Protein AF-A0A699S938-F1 (afdb_monomer_lite)

Foldseek 3Di:
DVVVVVVVVVVVVVVVVVLVVCVPDPVNVVVLVVLVVQFQWDADPVRFIDRHPDTDPDDDDPPDDDDDPPPRVVVSVVVVVVSVVVNVVSVVD

Structure (mmCIF, N/CA/C/O backbone):
data_AF-A0A699S938-F1
#
_entry.id   AF-A0A699S938-F1
#
loop_
_atom_site.group_PDB
_atom_site.id
_atom_site.type_symbol
_atom_site.label_atom_id
_atom_site.label_alt_id
_atom_site.label_comp_id
_atom_site.label_asym_id
_atom_site.label_entity_id
_atom_site.label_seq_id
_atom_site.pdbx_PDB_ins_code
_atom_site.Cartn_x
_atom_site.Cartn_y
_atom_site.Cartn_z
_atom_site.occupancy
_atom_site.B_iso_or_equiv
_atom_site.auth_seq_id
_atom_site.auth_comp_id
_atom_site.auth_asym_id
_atom_site.auth_atom_id
_atom_site.pdbx_PDB_model_num
ATOM 1 N N . GLN A 1 1 ? -40.090 13.742 12.599 1.00 59.09 1 GLN A N 1
ATOM 2 C CA . GLN A 1 1 ? -38.650 14.061 12.431 1.00 59.09 1 GLN A CA 1
ATOM 3 C C . GLN A 1 1 ? -37.696 13.224 13.308 1.00 59.09 1 GLN A C 1
ATOM 5 O O . GLN A 1 1 ? -36.495 13.400 13.191 1.00 59.09 1 GLN A O 1
ATOM 10 N N . HIS A 1 2 ? -38.160 12.265 14.124 1.00 57.50 2 HIS A N 1
ATOM 11 C CA . HIS A 1 2 ? -37.285 11.481 15.020 1.00 57.50 2 HIS A CA 1
ATOM 12 C C . HIS A 1 2 ? -36.470 10.365 14.325 1.00 57.50 2 HIS A C 1
ATOM 14 O O . HIS A 1 2 ? -35.360 10.060 14.750 1.00 57.50 2 HIS A O 1
ATOM 20 N N . GLY A 1 3 ? -36.980 9.793 13.227 1.00 61.22 3 GLY A N 1
ATOM 21 C CA . GLY A 1 3 ? -36.321 8.678 12.526 1.00 61.22 3 GLY A CA 1
ATOM 22 C C . GLY A 1 3 ? -35.008 9.047 11.827 1.00 61.22 3 GLY A C 1
ATOM 23 O O . GLY A 1 3 ? -34.086 8.237 11.797 1.00 61.22 3 GLY A O 1
ATOM 24 N N . TYR A 1 4 ? -34.885 10.282 11.331 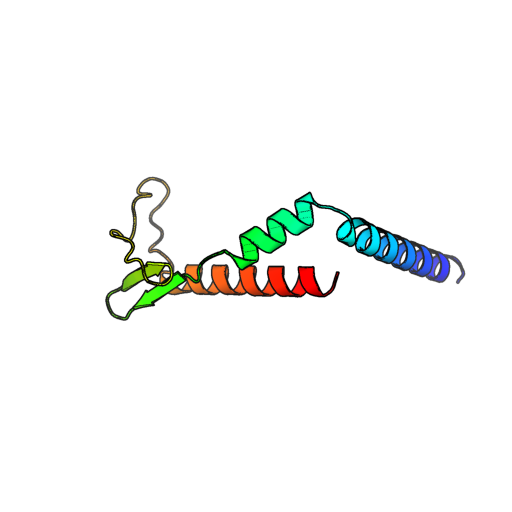1.00 66.88 4 TYR A N 1
ATOM 25 C CA . TYR A 1 4 ? -33.654 10.759 10.685 1.00 66.88 4 TYR A CA 1
ATOM 26 C C . TYR A 1 4 ? -32.520 10.940 11.708 1.00 66.88 4 TYR A C 1
ATOM 28 O O . TYR A 1 4 ? -31.395 10.511 11.480 1.00 66.88 4 TYR A O 1
ATOM 36 N N . TRP A 1 5 ? -32.841 11.495 12.883 1.00 62.72 5 TRP A N 1
ATOM 37 C CA . TRP A 1 5 ? -31.891 11.683 13.986 1.00 62.72 5 TRP A CA 1
ATOM 38 C C . TRP A 1 5 ? -31.446 10.365 14.631 1.00 62.72 5 TRP A C 1
ATOM 40 O O . TRP A 1 5 ? -30.275 10.223 14.980 1.00 62.72 5 TRP A O 1
ATOM 50 N N . ALA A 1 6 ? -32.352 9.392 14.769 1.00 65.56 6 ALA A N 1
ATOM 51 C CA . ALA A 1 6 ? -32.008 8.058 15.257 1.00 65.56 6 ALA A CA 1
ATOM 52 C C . ALA A 1 6 ? -31.109 7.299 14.266 1.00 65.56 6 ALA A C 1
ATOM 54 O O . ALA A 1 6 ? -30.135 6.682 14.686 1.00 65.56 6 ALA A O 1
ATOM 55 N N . SER A 1 7 ? -31.382 7.406 12.960 1.00 65.88 7 SER A N 1
ATOM 56 C CA . SER A 1 7 ? -30.565 6.768 11.915 1.00 65.88 7 SER A CA 1
ATOM 57 C C . SER A 1 7 ? -29.147 7.344 11.871 1.00 65.88 7 SER A C 1
ATOM 59 O O . SER A 1 7 ? -28.188 6.581 11.914 1.00 65.88 7 SER A O 1
ATOM 61 N N . LEU A 1 8 ? -29.006 8.676 11.909 1.00 70.00 8 LEU A N 1
ATOM 62 C CA . LEU A 1 8 ? -27.698 9.345 11.957 1.00 70.00 8 LEU A CA 1
ATOM 63 C C . LEU A 1 8 ? -26.883 8.960 13.203 1.00 70.00 8 LEU A C 1
ATOM 65 O O . LEU A 1 8 ? -25.679 8.736 13.104 1.00 70.00 8 LEU A O 1
ATOM 69 N N . ARG A 1 9 ? -27.526 8.844 14.379 1.00 71.69 9 ARG A N 1
ATOM 70 C CA . ARG A 1 9 ? -26.850 8.399 15.611 1.00 71.69 9 ARG A CA 1
ATOM 71 C C . ARG A 1 9 ? -26.358 6.958 15.510 1.00 71.69 9 ARG A C 1
ATOM 73 O O . ARG A 1 9 ? -25.211 6.711 15.862 1.00 71.69 9 ARG A O 1
ATOM 80 N N . ILE A 1 10 ? -27.193 6.038 15.023 1.00 72.69 10 ILE A N 1
ATOM 81 C CA . ILE A 1 10 ? -26.822 4.622 14.863 1.00 72.69 10 ILE A CA 1
ATOM 82 C C . ILE A 1 10 ? -25.671 4.479 13.864 1.00 72.69 10 ILE A C 1
ATOM 84 O O . ILE A 1 10 ? -24.715 3.761 14.141 1.00 72.69 10 ILE A O 1
ATOM 88 N N . GLU A 1 11 ? -25.730 5.190 12.738 1.00 78.00 11 GLU A N 1
ATOM 89 C CA . GLU A 1 11 ? -24.672 5.173 11.728 1.00 78.00 11 GLU A CA 1
ATOM 90 C C . GLU A 1 11 ? -23.346 5.706 12.303 1.00 78.00 11 GLU A C 1
ATOM 92 O O . GLU A 1 11 ? -22.313 5.050 12.181 1.00 78.00 11 GLU A O 1
ATOM 97 N N . SER A 1 12 ? -23.380 6.830 13.032 1.00 73.25 12 SER A N 1
ATOM 98 C CA . SER A 1 12 ? -22.185 7.405 13.671 1.00 73.25 12 SER A CA 1
ATOM 99 C C . SER A 1 12 ? -21.589 6.533 14.787 1.00 73.25 12 SER A C 1
ATOM 101 O O . SER A 1 12 ? -20.366 6.407 14.878 1.00 73.25 12 SER A O 1
ATOM 103 N N . ASP A 1 13 ? -22.430 5.900 15.613 1.00 84.12 13 ASP A N 1
ATOM 104 C CA . ASP A 1 13 ? -21.996 5.009 16.696 1.00 84.12 13 ASP A CA 1
ATOM 105 C C . ASP A 1 13 ? -21.371 3.730 16.132 1.00 84.12 13 ASP A C 1
ATOM 107 O O . ASP A 1 13 ? -20.293 3.314 16.556 1.00 84.12 13 ASP A O 1
ATOM 111 N N . LEU A 1 14 ? -21.998 3.143 15.108 1.00 83.88 14 LEU A N 1
ATOM 112 C CA . LEU A 1 14 ? -21.506 1.926 14.473 1.00 83.88 14 LEU A CA 1
ATOM 113 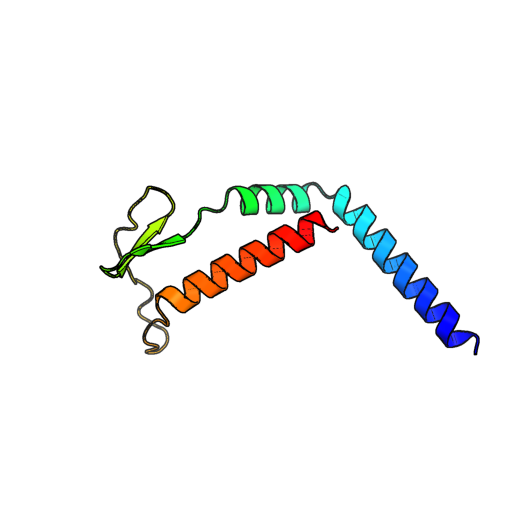C C . LEU A 1 14 ? -20.169 2.160 13.759 1.00 83.88 14 LEU A C 1
ATOM 115 O O . LEU A 1 14 ? -19.250 1.362 13.930 1.00 83.88 14 LEU A O 1
ATOM 119 N N . ILE A 1 15 ? -20.030 3.264 13.017 1.00 85.06 15 ILE A N 1
ATOM 120 C CA . ILE A 1 15 ? -18.762 3.636 12.370 1.00 85.06 15 ILE A CA 1
ATOM 121 C C . ILE A 1 15 ? -17.664 3.841 13.420 1.00 85.06 15 ILE A C 1
ATOM 123 O O . ILE A 1 15 ? -16.555 3.339 13.243 1.00 85.06 15 ILE A O 1
ATOM 127 N N . SER A 1 16 ? -17.965 4.524 14.528 1.00 83.94 16 SER A N 1
ATOM 128 C CA . SER A 1 16 ? -16.980 4.772 15.593 1.00 83.94 16 SER A CA 1
ATOM 129 C C . SER A 1 16 ? -16.514 3.468 16.241 1.00 83.94 16 SER A C 1
ATOM 131 O O . SER A 1 16 ? -15.321 3.252 16.425 1.00 83.94 16 SER A O 1
ATOM 133 N N . ARG A 1 17 ? -17.442 2.546 16.512 1.00 85.25 17 ARG A N 1
ATOM 134 C CA . ARG A 1 17 ? -17.131 1.231 17.091 1.00 85.25 17 ARG A CA 1
ATOM 135 C C . ARG A 1 17 ? -16.330 0.341 16.146 1.00 85.25 17 ARG A C 1
ATOM 137 O O . ARG A 1 17 ? -15.469 -0.400 16.608 1.00 85.25 17 ARG A O 1
ATOM 144 N N . ILE A 1 18 ? -16.600 0.412 14.842 1.00 86.44 18 ILE A N 1
ATOM 145 C CA . ILE A 1 18 ? -15.811 -0.296 13.828 1.00 86.44 18 ILE A CA 1
ATOM 146 C C . ILE A 1 18 ? -14.382 0.256 13.790 1.00 86.44 18 ILE A C 1
ATOM 148 O O . ILE A 1 18 ? -13.448 -0.540 13.790 1.00 86.44 18 ILE A O 1
ATOM 152 N N . LYS A 1 19 ? -14.201 1.583 13.819 1.00 83.25 19 LYS A N 1
ATOM 153 C CA . LYS A 1 19 ? -12.867 2.205 13.857 1.00 83.25 19 LYS A CA 1
ATOM 154 C C . LYS A 1 19 ? -12.065 1.785 15.089 1.00 83.25 19 LYS A C 1
ATOM 156 O O . LYS A 1 19 ? -10.934 1.338 14.951 1.00 83.25 19 LYS A O 1
ATOM 161 N N . GLU A 1 20 ? -12.662 1.839 16.280 1.00 84.00 20 GLU A N 1
ATOM 162 C CA . GLU A 1 20 ? -11.981 1.406 17.510 1.00 84.00 20 GLU A CA 1
ATOM 163 C C . GLU A 1 20 ? -11.610 -0.085 17.476 1.00 84.00 20 GLU A C 1
ATOM 165 O O . GLU A 1 20 ? -10.489 -0.448 17.822 1.00 84.00 20 GLU A O 1
ATOM 170 N N . ALA A 1 21 ? -12.494 -0.953 16.972 1.00 82.12 21 ALA A N 1
ATOM 171 C CA . ALA A 1 21 ? -12.193 -2.378 16.831 1.00 82.12 21 ALA A CA 1
ATOM 172 C C . ALA A 1 21 ? -11.056 -2.656 15.829 1.00 82.12 21 ALA A C 1
ATOM 174 O O . ALA A 1 21 ? -10.286 -3.596 16.013 1.00 82.12 21 ALA A O 1
ATOM 175 N N . GLN A 1 22 ? -10.928 -1.840 14.776 1.00 78.69 22 GLN A N 1
ATOM 176 C CA . GLN A 1 22 ? -9.852 -1.971 13.791 1.00 78.69 22 GLN A CA 1
ATOM 177 C C . GLN A 1 22 ? -8.470 -1.605 14.359 1.00 78.69 22 GLN A C 1
ATOM 179 O O . GLN A 1 22 ? -7.476 -2.151 13.882 1.00 78.69 22 GLN A O 1
ATOM 184 N N . LYS A 1 23 ? -8.392 -0.749 15.391 1.00 80.56 23 LYS A N 1
ATOM 185 C CA . LYS A 1 23 ? -7.127 -0.355 16.046 1.00 80.56 23 LYS A CA 1
ATOM 186 C C . LYS A 1 23 ? -6.479 -1.482 16.847 1.00 80.56 23 LYS A C 1
ATOM 188 O O . LYS A 1 23 ? -5.258 -1.525 16.965 1.00 80.56 23 LYS A O 1
ATOM 193 N N . GLU A 1 24 ? -7.283 -2.390 17.393 1.00 78.75 24 GLU A N 1
ATOM 194 C CA . GLU A 1 24 ? -6.806 -3.509 18.217 1.00 78.75 24 GLU A CA 1
ATOM 195 C C . GLU A 1 24 ? -6.581 -4.801 17.405 1.00 78.75 24 GLU A C 1
ATOM 197 O O . GLU A 1 24 ? -6.049 -5.789 17.920 1.00 78.75 24 GLU A O 1
ATOM 202 N N . ASP A 1 25 ? -6.950 -4.820 16.119 1.00 85.50 25 ASP A N 1
ATOM 203 C CA . ASP A 1 25 ? -6.819 -6.008 15.276 1.00 85.50 25 ASP A CA 1
ATOM 204 C C . ASP A 1 25 ? -5.378 -6.190 14.760 1.00 85.50 25 ASP A C 1
ATOM 206 O O . ASP A 1 25 ? -4.930 -5.602 13.771 1.00 85.50 25 ASP A O 1
ATOM 210 N N . SER A 1 26 ? -4.650 -7.093 15.419 1.00 79.81 26 SER A N 1
ATOM 211 C CA . SER A 1 26 ? -3.283 -7.494 15.048 1.00 79.81 26 SER A CA 1
ATOM 212 C C . SER A 1 26 ? -3.117 -7.979 13.597 1.00 79.81 26 SER A C 1
ATOM 214 O O . SER A 1 26 ? -2.036 -7.821 13.018 1.00 79.81 26 SER A O 1
ATOM 216 N N . LYS A 1 27 ? -4.156 -8.551 12.967 1.00 86.31 27 LYS A N 1
ATOM 217 C CA . LYS A 1 27 ? -4.093 -8.986 11.562 1.00 86.31 27 LYS A CA 1
ATOM 218 C C . LYS A 1 27 ? -4.158 -7.789 10.625 1.00 86.31 27 LYS A C 1
ATOM 220 O O . LYS A 1 27 ? -3.428 -7.773 9.635 1.00 86.31 27 LYS A O 1
ATOM 225 N N . ILE A 1 28 ? -4.983 -6.788 10.946 1.00 82.19 28 ILE A N 1
ATOM 226 C CA . ILE A 1 28 ? -5.031 -5.523 10.199 1.00 82.19 28 ILE A CA 1
ATOM 227 C C . ILE A 1 28 ? -3.671 -4.838 10.283 1.00 82.19 28 ILE A C 1
ATOM 229 O O . ILE A 1 28 ? -3.109 -4.490 9.246 1.00 82.19 28 ILE A O 1
ATOM 233 N N . TRP A 1 29 ? -3.087 -4.747 11.478 1.00 81.62 29 TRP A N 1
ATOM 234 C CA . TRP A 1 29 ? -1.759 -4.158 11.648 1.00 81.62 29 TRP A CA 1
ATOM 235 C C . TRP A 1 29 ? -0.670 -4.912 10.870 1.00 81.62 29 TRP A C 1
ATOM 237 O O . TRP A 1 29 ? 0.154 -4.300 10.198 1.00 81.62 29 TRP A O 1
ATOM 247 N N . THR A 1 30 ? -0.722 -6.247 10.846 1.00 80.88 30 THR A N 1
ATOM 248 C CA . THR A 1 30 ? 0.199 -7.064 10.034 1.00 80.88 30 THR A CA 1
ATOM 249 C C . THR A 1 30 ? 0.069 -6.755 8.537 1.00 80.88 30 THR A C 1
ATOM 251 O O . THR A 1 30 ? 1.070 -6.680 7.824 1.00 80.88 30 THR A O 1
ATOM 254 N N . ILE A 1 31 ? -1.155 -6.559 8.032 1.00 83.12 31 ILE A N 1
ATOM 255 C CA . ILE A 1 31 ? -1.389 -6.172 6.633 1.00 83.12 31 ILE A CA 1
ATOM 256 C C . ILE A 1 31 ? -0.864 -4.757 6.374 1.00 83.12 31 ILE A C 1
ATOM 258 O O . ILE A 1 31 ? -0.206 -4.556 5.358 1.00 83.12 31 ILE A O 1
ATOM 262 N N . VAL A 1 32 ? -1.094 -3.808 7.288 1.00 79.25 32 VAL A N 1
ATOM 263 C CA . VAL A 1 32 ? -0.566 -2.434 7.205 1.00 79.25 32 VAL A CA 1
ATOM 264 C C . VAL A 1 32 ? 0.959 -2.448 7.130 1.00 79.25 32 VAL A C 1
ATOM 266 O O . VAL A 1 32 ? 1.526 -1.846 6.223 1.00 79.25 32 VAL A O 1
ATOM 269 N N . GLU A 1 33 ? 1.632 -3.181 8.020 1.00 79.06 33 GLU A N 1
ATOM 270 C CA . GLU A 1 33 ? 3.092 -3.312 8.013 1.00 79.06 33 GLU A CA 1
ATOM 271 C C . GLU A 1 33 ? 3.612 -3.961 6.727 1.00 79.06 33 GLU A C 1
ATOM 273 O O . GLU A 1 33 ? 4.644 -3.557 6.195 1.00 79.06 33 GLU A O 1
ATOM 278 N N . ASN A 1 34 ? 2.910 -4.968 6.204 1.00 80.00 34 ASN A N 1
ATOM 279 C CA . ASN A 1 34 ? 3.275 -5.604 4.939 1.00 80.00 34 ASN A CA 1
ATOM 280 C C . ASN A 1 34 ? 3.062 -4.672 3.741 1.00 80.00 34 ASN A C 1
ATOM 282 O O . ASN A 1 34 ? 3.839 -4.714 2.790 1.00 80.00 34 ASN A O 1
ATOM 286 N N . LEU A 1 35 ? 2.043 -3.815 3.798 1.00 74.75 35 LEU A N 1
ATOM 287 C CA . LEU A 1 35 ? 1.790 -2.784 2.799 1.00 74.75 35 LEU A CA 1
ATOM 288 C C . LEU A 1 35 ? 2.840 -1.670 2.882 1.00 74.75 35 LEU A C 1
ATOM 290 O O . LEU A 1 35 ? 3.249 -1.124 1.860 1.00 74.75 35 LEU A O 1
ATOM 294 N N . ASP A 1 36 ? 3.315 -1.334 4.082 1.00 70.56 36 ASP A N 1
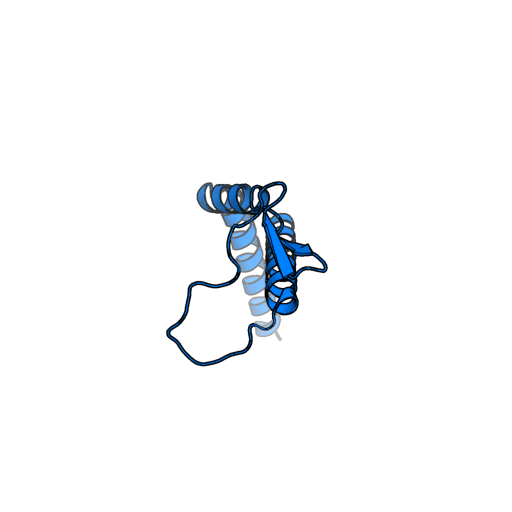ATOM 295 C CA . ASP A 1 36 ? 4.396 -0.365 4.268 1.00 70.56 36 ASP A CA 1
ATOM 296 C C . ASP A 1 36 ? 5.733 -0.891 3.736 1.00 70.56 36 ASP A C 1
ATOM 298 O O . ASP A 1 36 ? 6.444 -0.175 3.036 1.00 70.56 36 ASP A O 1
ATOM 302 N N . LYS A 1 37 ? 5.990 -2.189 3.937 1.00 74.00 37 LYS A N 1
ATOM 303 C CA . LYS A 1 37 ? 7.105 -2.933 3.330 1.00 74.00 37 LYS A CA 1
ATOM 304 C C . LYS A 1 37 ? 6.937 -3.170 1.825 1.00 74.00 37 LYS A C 1
ATOM 306 O O . LYS A 1 37 ? 7.879 -3.647 1.188 1.00 74.00 37 LYS A O 1
ATOM 311 N N . GLN A 1 38 ? 5.761 -2.898 1.246 1.00 67.38 38 GLN A N 1
ATOM 312 C CA . GLN A 1 38 ? 5.554 -3.069 -0.187 1.00 67.38 38 GLN A CA 1
ATOM 313 C C . GLN A 1 38 ? 6.45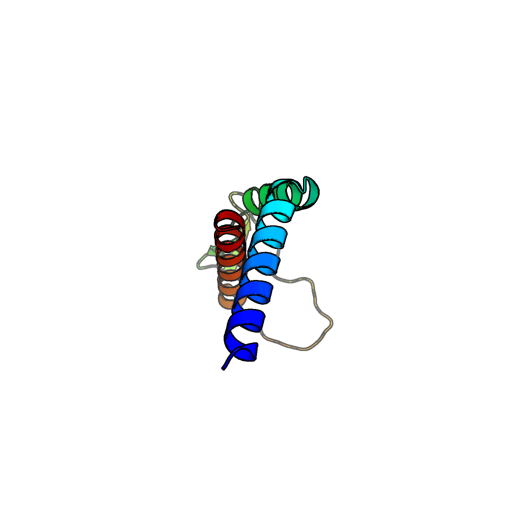2 -2.097 -0.950 1.00 67.38 38 GLN A C 1
ATOM 315 O O . GLN A 1 38 ? 6.408 -0.882 -0.764 1.00 67.38 38 GLN A O 1
ATOM 320 N N . VAL A 1 39 ? 7.253 -2.679 -1.833 1.00 65.81 39 VAL A N 1
ATOM 321 C CA . VAL A 1 39 ? 8.240 -1.973 -2.632 1.00 65.81 39 VAL A CA 1
ATOM 322 C C . VAL A 1 39 ? 7.575 -1.181 -3.758 1.00 65.81 39 VAL A C 1
ATOM 324 O O . VAL A 1 39 ? 6.691 -1.692 -4.445 1.00 65.81 39 VAL A O 1
ATOM 327 N N . GLU A 1 40 ? 8.036 0.050 -3.966 1.00 70.19 40 GLU A N 1
ATOM 328 C CA . GLU A 1 40 ? 7.600 0.903 -5.066 1.00 70.19 40 GLU A CA 1
ATOM 329 C C . GLU A 1 40 ? 8.105 0.354 -6.408 1.00 70.19 40 GLU A C 1
ATOM 331 O O . GLU A 1 40 ? 9.303 0.125 -6.608 1.00 70.19 40 GLU A O 1
ATOM 336 N N . PHE A 1 41 ? 7.171 0.126 -7.329 1.00 75.19 41 PHE A N 1
ATOM 337 C CA . PHE A 1 41 ? 7.475 -0.303 -8.689 1.00 75.19 41 PHE A CA 1
ATOM 338 C C . PHE A 1 41 ? 7.725 0.912 -9.577 1.00 75.19 41 PHE A C 1
ATOM 340 O O . PHE A 1 41 ? 6.960 1.878 -9.532 1.00 75.19 41 PHE A O 1
ATOM 347 N N . ARG A 1 42 ? 8.775 0.854 -10.402 1.00 74.75 42 ARG A N 1
ATOM 348 C CA . ARG A 1 42 ? 9.154 1.930 -11.329 1.00 74.75 42 ARG A CA 1
ATOM 349 C C . ARG A 1 42 ? 9.488 1.354 -12.701 1.00 74.75 42 ARG A C 1
ATOM 351 O O . ARG A 1 42 ? 10.163 0.332 -12.789 1.00 74.75 42 ARG A O 1
ATOM 358 N N . ILE A 1 43 ? 9.036 2.015 -13.763 1.00 77.12 43 ILE A N 1
ATOM 359 C CA . ILE A 1 43 ? 9.462 1.736 -15.140 1.00 77.12 43 ILE A CA 1
ATOM 360 C C . ILE A 1 43 ? 10.386 2.869 -15.592 1.00 77.12 43 ILE A C 1
ATOM 362 O O . ILE A 1 43 ? 10.100 4.035 -15.328 1.00 77.12 43 ILE A O 1
ATOM 366 N N . ASN A 1 44 ? 11.500 2.527 -16.239 1.00 75.56 44 ASN A N 1
ATOM 367 C CA . ASN A 1 44 ? 12.404 3.501 -16.856 1.00 75.56 44 ASN A CA 1
ATOM 368 C C . ASN A 1 44 ? 12.086 3.722 -18.351 1.00 75.56 44 ASN A C 1
ATOM 370 O O . ASN A 1 44 ? 11.210 3.070 -18.917 1.00 75.56 44 ASN A O 1
ATOM 374 N N . GLU A 1 45 ? 12.840 4.608 -19.005 1.00 75.62 45 GLU A N 1
ATOM 375 C CA . GLU A 1 45 ? 12.682 4.944 -20.433 1.00 75.62 45 GLU A CA 1
ATOM 376 C C . GLU A 1 45 ? 12.840 3.733 -21.377 1.00 75.62 45 GLU A C 1
ATOM 378 O O . GLU A 1 45 ? 12.256 3.709 -22.458 1.00 75.62 45 GLU A O 1
ATOM 383 N N . ASP A 1 46 ? 13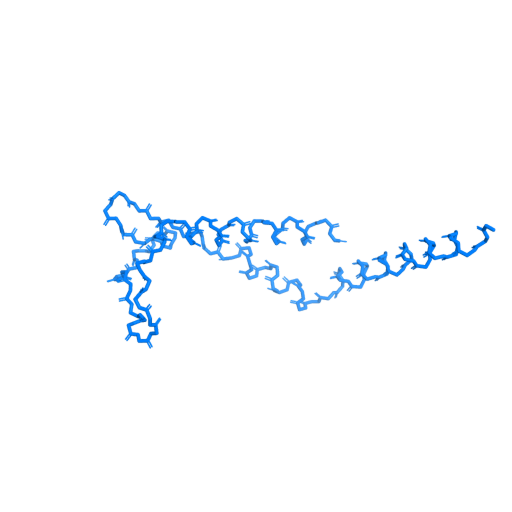.543 2.683 -20.938 1.00 78.94 46 ASP A N 1
ATOM 384 C CA . ASP A 1 46 ? 13.757 1.439 -21.690 1.00 78.94 46 ASP A CA 1
ATOM 385 C C . ASP A 1 46 ? 12.680 0.363 -21.427 1.00 78.94 46 ASP A C 1
ATOM 387 O O . ASP A 1 46 ? 12.861 -0.802 -21.787 1.00 78.94 46 ASP A O 1
ATOM 391 N N . ASN A 1 47 ? 11.567 0.710 -20.769 1.00 72.06 47 ASN A N 1
ATOM 392 C CA . ASN A 1 47 ? 10.509 -0.219 -20.338 1.00 72.06 47 ASN A CA 1
ATOM 393 C C . ASN A 1 47 ? 10.985 -1.337 -19.387 1.00 72.06 47 ASN A C 1
ATOM 395 O O . ASN A 1 47 ? 10.379 -2.410 -19.301 1.00 72.06 47 ASN A O 1
ATOM 399 N N . VAL A 1 48 ? 12.070 -1.103 -18.648 1.00 74.94 48 VAL A N 1
ATOM 400 C CA . VAL A 1 48 ? 12.577 -2.027 -17.632 1.00 74.94 48 VAL A CA 1
ATOM 401 C C . VAL A 1 48 ? 11.862 -1.764 -16.315 1.00 74.94 48 VAL A C 1
ATOM 403 O O . VAL A 1 48 ? 11.909 -0.656 -15.780 1.00 74.94 48 VAL A O 1
ATOM 406 N N . LEU A 1 49 ? 11.238 -2.810 -15.774 1.00 77.44 49 LEU A N 1
ATOM 407 C CA . LEU A 1 49 ? 10.614 -2.783 -14.458 1.00 77.44 49 LEU A CA 1
ATOM 408 C C . LEU A 1 49 ? 11.662 -2.945 -13.352 1.00 77.44 49 LEU A C 1
ATOM 410 O O . LEU A 1 49 ? 12.468 -3.882 -13.356 1.00 77.44 49 LEU A O 1
ATOM 414 N N . TRP A 1 50 ? 11.585 -2.057 -12.372 1.00 76.38 50 TRP A N 1
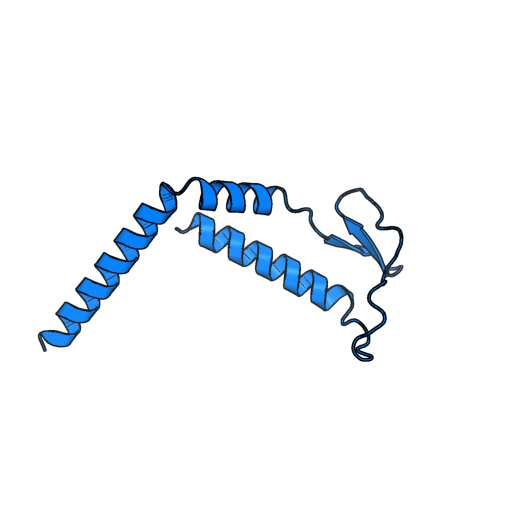ATOM 415 C CA . TRP A 1 50 ? 12.376 -2.073 -11.154 1.00 76.38 50 TRP A CA 1
ATOM 416 C C . TRP A 1 50 ? 11.470 -2.212 -9.940 1.00 76.38 50 TRP A C 1
ATOM 418 O O . TRP A 1 50 ? 10.428 -1.561 -9.842 1.00 76.38 50 TRP A O 1
ATOM 428 N N . GLN A 1 51 ? 11.904 -3.055 -9.009 1.00 73.88 51 GLN A N 1
ATOM 429 C CA . GLN A 1 51 ? 11.356 -3.157 -7.668 1.00 73.88 51 GLN A CA 1
ATOM 430 C C . GLN A 1 51 ? 12.436 -2.646 -6.707 1.00 73.88 51 GLN A C 1
ATOM 432 O O . GLN A 1 51 ? 13.390 -3.371 -6.414 1.00 73.88 51 GLN A O 1
ATOM 437 N N . ASP A 1 52 ? 12.307 -1.391 -6.262 1.00 75.19 52 ASP A N 1
ATOM 438 C CA . ASP A 1 52 ? 13.350 -0.670 -5.512 1.00 75.19 52 ASP A CA 1
ATOM 439 C C . ASP A 1 52 ? 14.685 -0.694 -6.279 1.00 75.19 52 ASP A C 1
ATOM 441 O O . ASP A 1 52 ? 14.802 -0.090 -7.346 1.00 75.19 52 ASP A O 1
ATOM 445 N N . THR A 1 53 ? 15.668 -1.457 -5.804 1.00 75.44 53 THR A N 1
ATOM 446 C CA . THR A 1 53 ? 17.000 -1.588 -6.416 1.00 75.44 53 THR A CA 1
ATOM 447 C C . THR A 1 53 ? 17.163 -2.849 -7.266 1.00 75.44 53 THR A C 1
ATOM 449 O O . THR A 1 53 ? 18.212 -3.060 -7.879 1.00 75.44 53 THR A O 1
ATOM 452 N N . ARG A 1 54 ? 16.143 -3.715 -7.324 1.00 76.81 54 ARG A N 1
ATOM 453 C CA . ARG A 1 54 ? 16.201 -4.985 -8.054 1.00 76.81 54 ARG A CA 1
ATOM 454 C C . ARG A 1 54 ? 15.589 -4.834 -9.439 1.00 76.81 54 ARG A C 1
ATOM 456 O O . ARG A 1 54 ? 14.403 -4.541 -9.580 1.00 76.81 54 ARG A O 1
ATOM 463 N N . LYS A 1 55 ? 16.399 -5.100 -10.465 1.00 78.44 55 LYS A N 1
ATOM 464 C CA . LYS A 1 55 ? 15.920 -5.241 -11.841 1.00 78.44 55 LYS A CA 1
ATOM 465 C C . LYS A 1 55 ? 15.063 -6.499 -11.941 1.00 78.44 55 LYS A C 1
ATOM 467 O O . LYS A 1 55 ? 15.541 -7.598 -11.657 1.00 78.44 55 LYS A O 1
ATOM 472 N N . CYS A 1 56 ? 13.818 -6.354 -12.372 1.00 74.75 56 CYS A N 1
ATOM 473 C CA . CYS A 1 56 ? 12.975 -7.495 -12.696 1.00 74.75 56 CYS A CA 1
ATOM 474 C C . CYS A 1 56 ? 13.373 -7.994 -14.097 1.00 74.75 56 CYS A C 1
ATOM 476 O O . CYS A 1 56 ? 13.228 -7.273 -15.082 1.00 74.75 56 CYS A O 1
ATOM 478 N N . SER A 1 57 ? 13.924 -9.210 -14.200 1.00 61.78 57 SER A N 1
ATOM 479 C CA . SER A 1 57 ? 14.542 -9.726 -15.439 1.00 61.78 57 SER A CA 1
ATOM 480 C C . SER A 1 57 ? 13.581 -10.085 -16.584 1.00 61.78 57 SER A C 1
ATOM 482 O O . SER A 1 57 ? 14.034 -10.633 -17.583 1.00 61.78 57 SER A O 1
ATOM 484 N N . ALA A 1 58 ? 12.291 -9.757 -16.506 1.00 54.97 58 ALA A N 1
ATOM 485 C CA . ALA A 1 58 ? 11.408 -9.787 -17.670 1.00 54.97 58 ALA A CA 1
ATOM 486 C C . ALA A 1 58 ? 10.192 -8.873 -17.462 1.00 54.97 58 ALA A C 1
ATOM 488 O O . ALA A 1 58 ? 9.522 -8.991 -16.431 1.00 54.97 58 ALA A O 1
ATOM 489 N N . PRO A 1 59 ? 9.836 -8.020 -18.437 1.00 58.44 59 PRO A N 1
ATOM 490 C CA . PRO A 1 59 ? 8.450 -7.650 -18.609 1.00 58.44 59 PRO A CA 1
ATOM 491 C C . PRO A 1 59 ? 7.748 -8.864 -19.251 1.00 58.44 59 PRO A C 1
ATOM 493 O O . PRO A 1 59 ? 8.163 -9.340 -20.301 1.00 58.44 59 PRO A O 1
ATOM 496 N N . ILE A 1 60 ? 6.647 -9.326 -18.651 1.00 52.94 60 ILE A N 1
ATOM 497 C CA . ILE A 1 60 ? 5.644 -10.225 -19.262 1.00 52.94 60 ILE A CA 1
ATOM 498 C C . ILE A 1 60 ? 6.020 -11.720 -19.369 1.00 52.94 60 ILE A C 1
ATOM 500 O O . ILE A 1 60 ? 6.585 -12.182 -20.354 1.00 52.94 60 ILE A O 1
ATOM 504 N N . CYS A 1 61 ? 5.516 -12.519 -18.425 1.00 41.91 61 CYS A N 1
ATOM 505 C CA . CYS A 1 61 ? 5.043 -13.879 -18.703 1.00 41.91 61 CYS A CA 1
ATOM 506 C C . CYS A 1 61 ? 3.701 -14.127 -17.992 1.00 41.91 61 CYS A C 1
ATOM 508 O O . CYS A 1 61 ? 3.617 -14.761 -16.947 1.00 41.91 61 CYS A O 1
ATOM 510 N N . TRP A 1 62 ? 2.641 -13.583 -18.592 1.00 40.88 62 TRP A N 1
ATOM 511 C CA . TRP A 1 62 ? 1.282 -14.127 -18.508 1.00 40.88 62 TRP A CA 1
ATOM 512 C C . TRP A 1 62 ? 0.696 -14.129 -19.923 1.00 40.88 62 TRP A C 1
ATOM 514 O O . TRP A 1 62 ? -0.275 -13.435 -20.221 1.00 40.88 62 TRP A O 1
ATOM 524 N N . ASP A 1 63 ? 1.323 -14.852 -20.846 1.00 51.00 63 ASP A N 1
ATOM 525 C CA . ASP A 1 63 ? 0.753 -15.072 -22.169 1.00 51.00 63 ASP A CA 1
ATOM 526 C C . ASP A 1 63 ? -0.231 -16.247 -22.125 1.00 51.00 63 ASP A C 1
ATOM 528 O O . ASP A 1 63 ? 0.112 -17.351 -22.510 1.00 51.00 63 ASP A O 1
ATOM 532 N N . GLN A 1 64 ? -1.473 -16.016 -21.667 1.00 41.47 64 GLN A N 1
ATOM 533 C CA . GLN A 1 64 ? -2.657 -16.770 -22.144 1.00 41.47 64 GLN A CA 1
ATOM 534 C C . GLN A 1 64 ? -4.017 -16.314 -21.571 1.00 41.47 64 GLN A C 1
ATOM 536 O O . GLN A 1 64 ? -4.866 -17.146 -21.294 1.00 41.47 64 GLN A O 1
ATOM 541 N N . VAL A 1 65 ? -4.324 -15.013 -21.473 1.00 43.84 65 VAL A N 1
ATOM 542 C CA . VAL A 1 65 ? -5.739 -14.569 -21.554 1.00 43.84 65 VAL A CA 1
ATOM 543 C C . VAL A 1 65 ? -5.829 -13.208 -22.241 1.00 43.84 65 VAL A C 1
ATOM 545 O O . VAL A 1 65 ? -5.780 -12.169 -21.596 1.00 43.84 65 VAL A O 1
ATOM 548 N N . GLY A 1 66 ? -6.021 -13.224 -23.561 1.00 45.56 66 GLY A N 1
ATOM 549 C CA . GLY A 1 66 ? -6.525 -12.070 -24.304 1.00 45.56 66 GLY A CA 1
ATOM 550 C C . GLY A 1 66 ? -5.504 -10.952 -24.516 1.00 45.56 66 GLY A C 1
ATOM 551 O O . GLY A 1 66 ? -5.087 -10.262 -23.597 1.00 45.56 66 GLY A O 1
ATOM 552 N N . LYS A 1 67 ? -5.162 -10.743 -25.783 1.00 42.56 67 LYS A N 1
ATOM 553 C CA . LYS A 1 67 ? -4.372 -9.642 -26.337 1.00 42.56 67 LYS A CA 1
ATOM 554 C C . LYS A 1 67 ? -4.868 -8.271 -25.835 1.00 42.56 67 LYS A C 1
ATOM 556 O O . LYS A 1 67 ? -5.636 -7.599 -26.514 1.00 42.56 67 LYS A O 1
ATOM 561 N N . ARG A 1 68 ? -4.422 -7.848 -24.656 1.00 43.25 68 ARG A N 1
ATOM 562 C CA . ARG A 1 68 ? -4.375 -6.449 -24.246 1.00 43.25 68 ARG A CA 1
ATOM 563 C C . ARG A 1 68 ? -2.907 -6.073 -24.258 1.00 43.25 68 ARG A C 1
ATOM 565 O O . ARG A 1 68 ? -2.109 -6.642 -23.520 1.00 43.25 68 ARG A O 1
ATOM 572 N N . ILE A 1 69 ? -2.559 -5.176 -25.175 1.00 43.09 69 ILE A N 1
ATOM 573 C CA . ILE A 1 69 ? -1.369 -4.336 -25.054 1.00 43.09 69 ILE A CA 1
ATOM 574 C C . ILE A 1 69 ? -1.355 -3.889 -23.595 1.00 43.09 69 ILE A C 1
ATOM 576 O O . ILE A 1 69 ? -2.353 -3.338 -23.135 1.00 43.09 69 ILE A O 1
ATOM 580 N N . ILE A 1 70 ? -0.322 -4.253 -22.842 1.00 48.81 70 ILE A N 1
ATOM 581 C CA . ILE A 1 70 ? -0.241 -3.845 -21.445 1.00 48.81 70 ILE A CA 1
ATOM 582 C C . ILE A 1 70 ? -0.298 -2.320 -21.448 1.00 48.81 70 ILE A C 1
ATOM 584 O O . ILE A 1 70 ? 0.526 -1.681 -22.100 1.00 48.81 70 ILE A O 1
ATOM 588 N N . GLU A 1 71 ? -1.298 -1.765 -20.768 1.00 48.94 71 GLU A N 1
ATOM 589 C CA . GLU A 1 71 ? -1.393 -0.366 -20.347 1.00 48.94 71 GLU A CA 1
ATOM 590 C C . GLU A 1 71 ? -0.184 -0.069 -19.440 1.00 48.94 71 GLU A C 1
ATOM 592 O O . GLU A 1 71 ? -0.303 -0.061 -18.219 1.00 48.94 71 GLU A O 1
ATOM 597 N N . GLY A 1 72 ? 1.011 0.012 -20.039 1.00 62.97 72 GLY A N 1
ATOM 598 C CA . GLY A 1 72 ? 2.313 -0.235 -19.411 1.00 62.97 72 GLY A CA 1
ATOM 599 C C . GLY A 1 72 ? 2.512 0.441 -18.050 1.00 62.97 72 GLY A C 1
ATOM 600 O O . GLY A 1 72 ? 2.199 -0.161 -17.022 1.00 62.97 72 GLY A O 1
ATOM 601 N N . PRO A 1 73 ? 3.077 1.656 -18.011 1.00 61.53 73 PRO A N 1
ATOM 602 C CA . PRO A 1 73 ? 3.253 2.424 -16.778 1.00 61.53 73 PRO A CA 1
ATOM 603 C C . PRO A 1 73 ? 1.925 2.766 -16.086 1.00 61.53 73 PRO A C 1
ATOM 605 O O . PRO A 1 73 ? 1.897 2.844 -14.862 1.00 61.53 73 PRO A O 1
ATOM 608 N N . GLU A 1 74 ? 0.818 2.866 -16.826 1.00 69.19 74 GLU A N 1
ATOM 609 C CA . GLU A 1 74 ? -0.505 3.221 -16.295 1.00 69.19 74 GLU A CA 1
ATOM 610 C C . GLU A 1 74 ? -1.002 2.224 -15.234 1.00 69.19 74 GLU A C 1
ATOM 612 O O . GLU A 1 74 ? -1.433 2.627 -14.157 1.00 69.19 74 GLU A O 1
ATOM 617 N N . MET A 1 75 ? -0.861 0.912 -15.450 1.00 70.94 75 MET A N 1
ATOM 618 C CA . MET A 1 75 ? -1.248 -0.084 -14.440 1.00 70.94 75 MET A CA 1
ATOM 619 C C . MET A 1 75 ? -0.387 -0.019 -13.172 1.00 70.94 75 MET A C 1
ATOM 621 O O . MET A 1 75 ? -0.873 -0.313 -12.075 1.00 70.94 75 MET A O 1
ATOM 625 N N . ILE A 1 76 ? 0.881 0.377 -13.295 1.00 72.62 76 ILE A N 1
ATOM 626 C CA . ILE A 1 76 ? 1.783 0.557 -12.151 1.00 72.62 76 ILE A CA 1
ATOM 627 C C . ILE A 1 76 ? 1.437 1.836 -11.397 1.00 72.62 76 ILE A C 1
ATOM 629 O O . ILE A 1 76 ? 1.330 1.797 -10.174 1.00 72.62 76 ILE A O 1
ATOM 633 N N . GLU A 1 77 ? 1.187 2.934 -12.106 1.00 75.31 77 GLU A N 1
ATOM 634 C CA . GLU A 1 77 ? 0.704 4.189 -11.529 1.00 75.31 77 GLU A CA 1
ATOM 635 C C . GLU A 1 77 ? -0.616 3.977 -10.784 1.00 75.31 77 GLU A C 1
ATOM 637 O O . GLU A 1 77 ? -0.731 4.340 -9.615 1.00 75.31 77 GLU A O 1
ATOM 642 N N . VAL A 1 78 ? -1.580 3.290 -11.406 1.00 78.69 78 VAL A N 1
ATOM 643 C CA . VAL A 1 78 ? -2.863 2.925 -10.789 1.00 78.69 78 VAL A CA 1
ATOM 644 C C . VAL A 1 78 ? -2.656 2.046 -9.555 1.00 78.69 78 VAL A C 1
ATOM 646 O O . VAL A 1 78 ? -3.347 2.225 -8.549 1.00 78.69 78 VAL A O 1
ATOM 649 N N . THR A 1 79 ? -1.721 1.095 -9.598 1.00 77.75 79 THR A N 1
ATOM 650 C CA . THR A 1 79 ? -1.439 0.212 -8.457 1.00 77.75 79 THR A CA 1
ATOM 651 C C . THR A 1 79 ? -0.793 0.983 -7.307 1.00 77.75 79 THR A C 1
ATOM 653 O O . THR A 1 79 ? -1.279 0.900 -6.180 1.00 77.75 79 THR A O 1
ATOM 656 N N . ASN A 1 80 ? 0.235 1.788 -7.578 1.00 78.19 80 ASN A N 1
ATOM 657 C CA . ASN A 1 80 ? 0.902 2.626 -6.581 1.00 78.19 80 ASN A CA 1
ATOM 658 C C . ASN A 1 80 ? -0.070 3.655 -5.977 1.00 78.19 80 ASN A C 1
ATOM 660 O O . ASN A 1 80 ? -0.098 3.828 -4.759 1.00 78.19 80 ASN A O 1
ATOM 664 N N . ALA A 1 81 ? -0.934 4.268 -6.792 1.00 83.62 81 ALA A N 1
ATOM 665 C CA . ALA A 1 81 ? -1.974 5.183 -6.327 1.00 83.62 81 ALA A CA 1
ATOM 666 C C . ALA A 1 81 ? -2.984 4.484 -5.404 1.00 83.62 81 ALA A C 1
ATOM 668 O O . ALA A 1 81 ? -3.318 4.999 -4.338 1.00 83.62 81 ALA A O 1
ATOM 669 N N . LYS A 1 82 ? -3.442 3.276 -5.760 1.00 81.94 82 LYS A N 1
ATOM 670 C CA . LYS A 1 82 ? -4.333 2.480 -4.898 1.00 81.94 82 LYS A CA 1
ATOM 671 C C . LYS A 1 82 ? -3.661 2.078 -3.585 1.00 81.94 82 LYS A C 1
ATOM 673 O O . LYS A 1 82 ? -4.319 2.110 -2.547 1.00 81.94 82 LYS A O 1
ATOM 678 N N . VAL A 1 83 ? -2.370 1.739 -3.615 1.00 79.75 83 VAL A N 1
ATOM 679 C CA . VAL A 1 83 ? -1.578 1.450 -2.408 1.00 79.75 83 VAL A CA 1
ATOM 680 C C . VAL A 1 83 ? -1.466 2.697 -1.527 1.00 79.75 83 VAL A C 1
ATOM 682 O O . VAL A 1 83 ? -1.680 2.595 -0.322 1.00 79.75 83 VAL A O 1
ATOM 685 N N . ALA A 1 84 ? -1.208 3.874 -2.103 1.00 81.19 84 ALA A N 1
ATOM 686 C CA . ALA A 1 84 ? -1.154 5.134 -1.362 1.00 81.19 84 ALA A CA 1
ATOM 687 C C . ALA A 1 84 ? -2.496 5.457 -0.681 1.00 81.19 84 ALA A C 1
ATOM 689 O O . ALA A 1 84 ? -2.528 5.677 0.529 1.00 81.19 84 ALA A O 1
ATOM 690 N N . VAL A 1 85 ? -3.612 5.367 -1.415 1.00 84.62 85 VAL A N 1
ATOM 691 C CA . VAL A 1 85 ? -4.958 5.594 -0.858 1.00 84.62 85 VAL A CA 1
ATOM 692 C C . VAL A 1 85 ? -5.286 4.588 0.249 1.00 84.62 85 VAL A C 1
ATOM 694 O O . VAL A 1 85 ? -5.863 4.959 1.269 1.00 84.62 85 VAL A O 1
ATOM 697 N N . ALA A 1 86 ? -4.922 3.313 0.081 1.00 79.19 86 ALA A N 1
ATOM 698 C CA . ALA A 1 86 ? -5.120 2.306 1.121 1.00 79.19 86 ALA A CA 1
ATOM 699 C C . ALA A 1 86 ? -4.312 2.632 2.389 1.00 79.19 86 ALA A C 1
ATOM 701 O O . ALA A 1 86 ? -4.853 2.543 3.490 1.00 79.19 86 ALA A O 1
ATOM 702 N N . LYS A 1 87 ? -3.051 3.066 2.244 1.00 76.62 87 LYS A N 1
ATOM 703 C CA . LYS A 1 87 ? -2.200 3.487 3.368 1.00 76.62 87 LYS A CA 1
ATOM 704 C C . LYS A 1 87 ? -2.778 4.689 4.117 1.00 76.62 87 LYS A C 1
ATOM 706 O O . LYS A 1 87 ? -2.767 4.678 5.342 1.00 76.62 87 LYS A O 1
ATOM 711 N N . GLU A 1 88 ? -3.281 5.706 3.419 1.00 81.75 88 GLU A N 1
ATOM 712 C CA . GLU A 1 88 ? -3.890 6.882 4.063 1.00 81.75 88 GLU A CA 1
ATOM 713 C C . GLU A 1 88 ? -5.165 6.515 4.824 1.00 81.75 88 GLU A C 1
ATOM 715 O O . GLU A 1 88 ? -5.291 6.825 6.007 1.00 81.75 88 GLU A O 1
ATOM 720 N N . LYS A 1 89 ? -6.063 5.746 4.197 1.00 80.00 89 LYS A N 1
ATOM 721 C CA . LYS A 1 89 ? -7.317 5.315 4.833 1.00 80.00 89 LYS A CA 1
ATOM 722 C C . LYS A 1 89 ? -7.110 4.447 6.072 1.00 80.00 89 LYS A C 1
ATOM 724 O O . LYS A 1 89 ? -7.958 4.455 6.956 1.00 80.00 89 LYS A O 1
ATOM 729 N N . LEU A 1 90 ? -6.003 3.708 6.135 1.00 72.50 90 LEU A N 1
ATOM 730 C CA . LEU A 1 90 ? -5.630 2.905 7.302 1.00 72.50 90 LEU A CA 1
ATOM 731 C C . LEU A 1 90 ? -4.972 3.736 8.417 1.00 72.50 90 LEU A C 1
ATOM 733 O O . LEU A 1 90 ? -4.972 3.295 9.558 1.00 72.50 90 LEU A O 1
ATOM 737 N N . LYS A 1 91 ? -4.436 4.928 8.115 1.00 69.69 91 LYS A N 1
ATOM 738 C CA . LYS A 1 91 ? -3.896 5.874 9.112 1.00 69.69 91 LYS A CA 1
ATOM 739 C C . LYS A 1 91 ? -4.971 6.783 9.721 1.00 69.69 91 LYS A C 1
ATOM 741 O O . LYS A 1 91 ? -4.772 7.303 10.812 1.00 69.69 91 LYS A O 1
ATOM 746 N N . GLU A 1 92 ? -6.080 6.993 9.012 1.00 67.06 92 GLU A N 1
ATOM 747 C CA . GLU A 1 92 ? -7.242 7.785 9.461 1.00 67.06 92 GLU A CA 1
ATOM 748 C C . GLU A 1 92 ? -8.313 6.964 10.220 1.00 67.06 92 GLU A C 1
ATOM 750 O O . GLU A 1 92 ? -9.345 7.511 10.646 1.00 67.06 92 GLU A O 1
ATOM 755 N N . ALA A 1 93 ? -8.104 5.649 10.337 1.00 57.91 93 ALA A N 1
ATOM 756 C CA . ALA A 1 93 ? -8.956 4.716 11.077 1.00 57.91 93 ALA A CA 1
ATOM 757 C C . ALA A 1 93 ? -8.591 4.704 12.570 1.00 57.91 93 ALA A C 1
ATOM 759 O O . ALA A 1 93 ? -9.528 4.847 13.391 1.00 57.91 93 ALA A O 1
#

pLDDT: mean 71.14, std 12.33, range [40.88, 86.44]

Radius of gyration: 20.41 Å; chains: 1; bounding box: 56×31×45 Å

Sequence (93 aa):
QHGYWASLRIESDLISRIKEAQKEDSKIWTIVENLDKQVEFRINEDNVLWQDTRKCSAPICWDQVGKRIIEGPEMIEVTNAKVAVAKEKLKEA

Organism: Tanacetum cinerariifolium (NCBI:txid118510)

Secondary structure (DSSP, 8-state):
-HHHHHHHHHHHHHHHHHHHHHHS-HHHHHHHHHHHTPPPEEE-TT--EEETTEE-S-S----SS------HHHHHHHHHHHHHHHHHHHH--